Protein AF-W1YJ71-F1 (afdb_monomer_lite)

pLDDT: mean 82.39, std 8.14, range [53.0, 93.75]

Organism: NCBI:txid408170

Foldseek 3Di:
DWDDDPDDFIKDWDWDADPLPRDIDIDIGGPPDDDDDDDDDDADWDWDDDDPQWTWTAGPPPRDIDTDGCSRCPPVVVVRD

Inter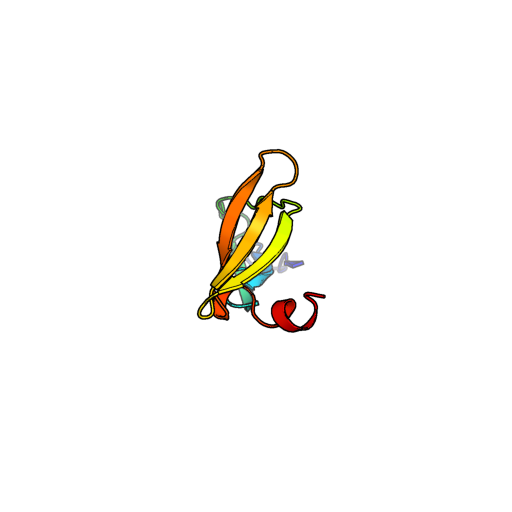Pro domains:
  IPR001059 Translation elongation factor P/YeiP, central [PF01132] (40-80)
  IPR001059 Translation elongation factor P/YeiP, central [SM01185] (42-81)
  IPR001059 Translation elongation factor P/YeiP, central [cd04470] (41-81)
  IPR008991 Translation protein SH3-like domain superfamily [SSF50104] (1-38)
  IPR012340 Nucleic acid-binding, OB-fold [G3DSA:2.40.50.140] (40-81)
  IPR012340 Nucleic acid-binding, OB-fold [SSF50249] (40-80)
  IPR013185 Translation elongation factor, KOW-like [PF08207] (1-35)
  IPR014722 Large ribosomal subunit protein uL2, domain 2 [G3DSA:2.30.30.30] (1-38)
  IPR020599 Translation elongation factor P/YeiP [PTHR30053] (1-80)

Radius of gyration: 19.57 Å; chains: 1; bounding box: 43×20×51 Å

Sequence (81 aa):
QHVKPGKGAAFVRTKMKNLQTGSVVERTFNAGEKVPKAHVDRRRMQYLYESDGAYTFMDNETYDQVELNLEQLGDAKNFLL

Structure (mmCIF, N/CA/C/O backbone):
data_AF-W1YJ71-F1
#
_entry.id   AF-W1YJ71-F1
#
loop_
_atom_site.group_PDB
_atom_site.id
_atom_site.type_symbol
_atom_site.label_atom_id
_atom_site.label_alt_id
_atom_site.label_comp_id
_atom_site.label_asym_id
_atom_site.label_entity_id
_atom_site.label_seq_id
_atom_site.pdbx_PDB_ins_code
_atom_site.Cartn_x
_atom_site.Cartn_y
_atom_site.Cartn_z
_atom_site.occupancy
_atom_site.B_iso_or_equiv
_atom_site.auth_seq_id
_atom_site.auth_comp_id
_atom_site.auth_asym_id
_atom_site.auth_atom_id
_atom_site.pdbx_PDB_model_num
ATOM 1 N N . GLN A 1 1 ? 14.177 -8.813 -17.988 1.00 71.06 1 GLN A N 1
ATOM 2 C CA . GLN A 1 1 ? 15.154 -9.540 -18.825 1.00 71.06 1 GLN A CA 1
ATOM 3 C C . GLN A 1 1 ? 15.842 -8.550 -19.754 1.00 71.06 1 GLN A C 1
ATOM 5 O O . GLN A 1 1 ? 15.153 -7.832 -20.472 1.00 71.06 1 GLN A O 1
ATOM 10 N N . HIS A 1 2 ? 17.173 -8.470 -19.709 1.00 70.50 2 HIS A N 1
ATOM 11 C CA . HIS A 1 2 ? 17.956 -7.649 -20.638 1.00 70.50 2 HIS A CA 1
ATOM 12 C C . HIS A 1 2 ? 18.269 -8.492 -21.882 1.00 70.50 2 HIS A C 1
ATOM 14 O O . HIS A 1 2 ? 18.814 -9.586 -21.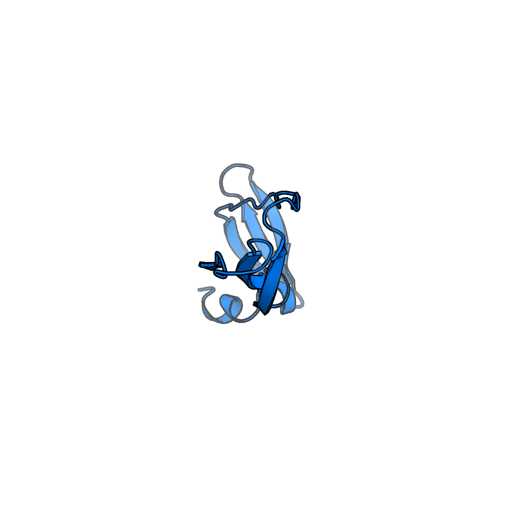743 1.00 70.50 2 HIS A O 1
ATOM 20 N N . VAL A 1 3 ? 17.893 -8.018 -23.074 1.00 68.00 3 VAL A N 1
ATOM 21 C CA . VAL A 1 3 ? 18.106 -8.725 -24.346 1.00 68.00 3 VAL A CA 1
ATOM 22 C C . VAL A 1 3 ? 18.965 -7.863 -25.271 1.00 68.00 3 VAL A C 1
ATOM 24 O O . VAL A 1 3 ? 18.609 -6.727 -25.585 1.00 68.00 3 VAL A O 1
ATOM 27 N N . LYS A 1 4 ? 20.096 -8.418 -25.722 1.00 67.00 4 LYS A N 1
ATOM 28 C CA . LYS A 1 4 ? 20.921 -7.861 -26.803 1.00 67.00 4 LYS A CA 1
ATOM 29 C C . LYS A 1 4 ? 20.715 -8.714 -28.060 1.00 67.00 4 LYS A C 1
ATOM 31 O O . LYS A 1 4 ? 21.302 -9.792 -28.138 1.00 67.00 4 LYS A O 1
ATOM 36 N N . PRO A 1 5 ? 19.870 -8.305 -29.019 1.00 62.94 5 PRO A N 1
ATOM 37 C CA . PRO A 1 5 ? 19.755 -9.035 -30.275 1.00 62.94 5 PRO A CA 1
ATOM 38 C C . PRO A 1 5 ? 21.045 -8.859 -31.091 1.00 62.94 5 PRO A C 1
ATOM 40 O O . PRO A 1 5 ? 21.615 -7.773 -31.124 1.00 62.94 5 PRO A O 1
ATOM 43 N N . GLY A 1 6 ? 21.503 -9.911 -31.778 1.00 64.19 6 GLY A N 1
ATOM 44 C CA . GLY A 1 6 ? 22.720 -9.874 -32.609 1.00 64.19 6 GLY A CA 1
ATOM 45 C C . GLY A 1 6 ? 22.689 -8.849 -33.758 1.00 64.19 6 GLY A C 1
ATOM 46 O O . GLY A 1 6 ? 23.717 -8.593 -34.377 1.00 64.19 6 GLY A O 1
ATOM 47 N N . LYS A 1 7 ? 21.525 -8.239 -34.031 1.00 53.00 7 LYS A N 1
ATOM 48 C CA . LYS A 1 7 ? 21.327 -7.098 -34.934 1.00 53.00 7 LYS A CA 1
ATOM 49 C C . LYS A 1 7 ? 20.150 -6.255 -34.404 1.00 53.00 7 LYS A C 1
ATOM 51 O O . LYS A 1 7 ? 19.013 -6.715 -34.448 1.00 53.00 7 LYS A O 1
ATOM 56 N N . GLY A 1 8 ? 20.412 -5.061 -33.863 1.00 64.50 8 GLY A N 1
ATOM 57 C CA . GLY A 1 8 ? 19.391 -4.147 -33.313 1.00 64.50 8 GLY A CA 1
ATOM 58 C C . GLY A 1 8 ? 19.755 -3.548 -31.948 1.00 64.50 8 GLY A C 1
ATOM 59 O O . GLY A 1 8 ? 20.699 -3.991 -31.297 1.00 64.50 8 GLY A O 1
ATOM 60 N N . ALA A 1 9 ? 19.019 -2.519 -31.516 1.00 69.25 9 ALA A N 1
ATOM 61 C CA . ALA A 1 9 ? 19.239 -1.869 -30.223 1.00 69.25 9 ALA A CA 1
ATOM 62 C C . ALA A 1 9 ? 18.841 -2.788 -29.051 1.00 69.25 9 ALA A C 1
ATOM 64 O O . ALA A 1 9 ? 17.881 -3.555 -29.138 1.00 69.25 9 ALA A O 1
ATOM 65 N N . ALA A 1 1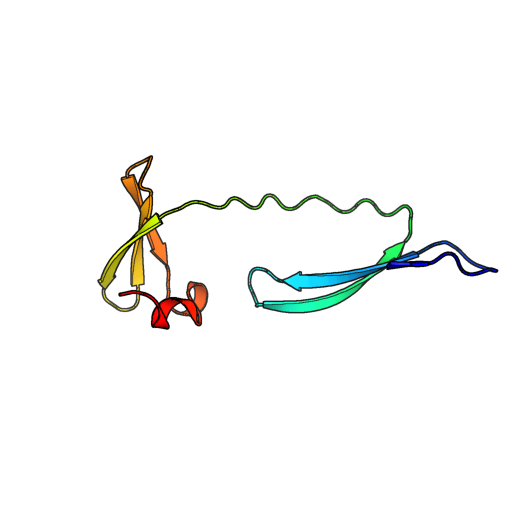0 ? 19.584 -2.706 -27.946 1.00 76.44 10 ALA A N 1
ATOM 66 C CA . ALA A 1 10 ? 19.282 -3.461 -26.735 1.00 76.44 10 ALA A CA 1
ATOM 67 C C . ALA A 1 10 ? 17.971 -2.975 -26.097 1.00 76.44 10 ALA A C 1
ATOM 69 O O . ALA A 1 10 ? 17.709 -1.770 -26.022 1.00 76.44 10 ALA A O 1
ATOM 70 N N . PHE A 1 11 ? 17.175 -3.915 -25.589 1.00 78.06 11 PHE A N 1
ATOM 71 C CA . PHE A 1 11 ? 15.933 -3.612 -24.884 1.00 78.06 11 PHE A CA 1
ATOM 72 C C . PHE A 1 11 ? 15.815 -4.410 -23.585 1.00 78.06 11 PHE A C 1
ATOM 74 O O . PHE A 1 11 ? 16.394 -5.489 -23.412 1.00 78.06 11 PHE A O 1
ATOM 81 N N . VAL A 1 12 ? 15.047 -3.858 -22.652 1.00 82.56 12 VAL A N 1
ATOM 82 C CA . VAL A 1 12 ? 14.733 -4.469 -21.364 1.00 82.56 12 VAL A CA 1
ATOM 83 C C . VAL A 1 12 ? 13.247 -4.770 -21.335 1.00 82.56 12 VAL A C 1
ATOM 85 O O . VAL A 1 12 ? 12.417 -3.870 -21.404 1.00 82.56 12 VAL A O 1
ATOM 88 N N . ARG A 1 13 ? 12.899 -6.047 -21.213 1.00 82.44 13 ARG A N 1
ATOM 89 C CA . ARG A 1 13 ? 11.516 -6.474 -20.999 1.00 82.44 13 ARG A CA 1
ATOM 90 C C . ARG A 1 13 ? 11.273 -6.681 -19.513 1.00 82.44 13 ARG A C 1
ATOM 92 O O . ARG A 1 13 ? 11.982 -7.475 -18.885 1.00 82.44 13 ARG A O 1
ATOM 99 N N . THR A 1 14 ? 10.271 -6.006 -18.967 1.00 85.38 14 THR A N 1
ATOM 100 C CA . THR A 1 14 ? 9.931 -6.073 -17.544 1.00 85.38 14 THR A CA 1
ATOM 101 C C . THR A 1 14 ? 8.449 -6.365 -17.383 1.00 85.38 14 THR A C 1
ATOM 103 O O . THR A 1 14 ? 7.599 -5.684 -17.954 1.00 85.38 14 THR A O 1
ATOM 106 N N . LYS A 1 15 ? 8.146 -7.377 -16.572 1.00 87.44 15 LYS A N 1
ATOM 107 C CA . LYS A 1 15 ? 6.795 -7.662 -16.095 1.00 87.44 15 LYS A CA 1
ATOM 108 C C . LYS A 1 15 ? 6.579 -6.867 -14.810 1.00 87.44 15 LYS A C 1
ATOM 110 O O . LYS A 1 15 ? 7.354 -7.013 -13.869 1.00 87.44 15 LYS A O 1
ATOM 115 N N . MET A 1 16 ? 5.581 -5.995 -14.794 1.00 86.44 16 MET A N 1
ATOM 116 C CA . MET A 1 16 ? 5.294 -5.075 -13.693 1.00 86.44 16 MET A CA 1
ATOM 117 C C . MET A 1 16 ? 3.878 -5.316 -13.188 1.00 86.44 16 MET A C 1
ATOM 119 O O . MET A 1 16 ? 2.962 -5.489 -13.986 1.00 86.44 16 MET A O 1
ATOM 123 N N . LYS A 1 17 ? 3.692 -5.316 -11.869 1.00 84.94 17 LYS A N 1
ATOM 124 C CA . LYS A 1 17 ? 2.367 -5.343 -11.246 1.00 84.94 17 LYS A CA 1
ATOM 125 C C . LYS A 1 17 ? 1.974 -3.916 -10.873 1.00 84.94 17 LYS A C 1
ATOM 127 O O . LYS A 1 17 ? 2.751 -3.226 -10.217 1.00 84.94 17 LYS A O 1
ATOM 132 N N . ASN A 1 18 ? 0.793 -3.481 -11.292 1.00 83.12 18 ASN A N 1
ATOM 133 C CA . ASN A 1 18 ? 0.215 -2.222 -10.851 1.00 83.12 18 ASN A CA 1
ATOM 134 C C . ASN A 1 18 ? -0.158 -2.351 -9.366 1.00 83.12 18 ASN A C 1
ATOM 136 O O . ASN A 1 18 ? -0.877 -3.274 -8.989 1.00 83.12 18 ASN A O 1
ATOM 140 N N . LEU A 1 19 ? 0.357 -1.453 -8.525 1.00 80.75 19 LEU A N 1
ATOM 141 C CA . LEU A 1 19 ? 0.103 -1.479 -7.082 1.00 80.75 19 LEU A CA 1
ATOM 142 C C . LEU A 1 19 ? -1.317 -1.028 -6.709 1.00 80.75 19 LEU A C 1
ATOM 144 O O . LEU A 1 19 ? -1.790 -1.422 -5.654 1.00 80.75 19 LEU A O 1
ATOM 148 N N . GLN A 1 20 ? -1.993 -0.248 -7.558 1.00 79.50 20 GLN A N 1
ATOM 149 C CA . GLN A 1 20 ? -3.366 0.218 -7.331 1.00 79.50 20 GLN A CA 1
ATOM 150 C C . GLN A 1 20 ? -4.402 -0.812 -7.787 1.00 79.50 20 GLN A C 1
ATOM 152 O O . GLN A 1 20 ? -5.365 -1.070 -7.083 1.00 79.50 20 GLN A O 1
ATOM 157 N N . THR A 1 21 ? -4.209 -1.404 -8.970 1.00 81.38 21 THR A N 1
ATOM 158 C CA . THR A 1 21 ? -5.216 -2.295 -9.580 1.00 81.38 21 THR A CA 1
ATOM 159 C C . THR A 1 21 ? -4.855 -3.774 -9.512 1.00 81.38 21 THR A C 1
ATOM 161 O O . THR A 1 21 ? -5.652 -4.627 -9.881 1.00 81.38 21 THR A O 1
ATOM 164 N N . GLY A 1 22 ? -3.626 -4.112 -9.122 1.00 80.19 22 GLY A N 1
ATOM 165 C CA . GLY A 1 22 ? -3.132 -5.488 -9.112 1.00 80.19 22 GLY A CA 1
ATOM 166 C C . GLY A 1 22 ? -2.841 -6.082 -10.497 1.00 80.19 22 GLY A C 1
ATOM 167 O O . GLY A 1 22 ? -2.220 -7.146 -10.569 1.00 80.19 22 GLY A O 1
ATOM 168 N N . SER A 1 23 ? -3.217 -5.405 -11.587 1.00 84.31 23 SER A N 1
ATOM 169 C CA . SER A 1 23 ? -3.001 -5.868 -12.960 1.00 84.31 23 SER A CA 1
ATOM 170 C C . SER A 1 23 ? -1.521 -6.024 -13.282 1.00 84.31 23 SER A C 1
ATOM 172 O O . SER A 1 23 ? -0.698 -5.165 -12.960 1.00 84.31 23 SER A O 1
ATOM 174 N N . VAL A 1 24 ? -1.173 -7.112 -13.966 1.00 88.81 24 VAL A N 1
ATOM 175 C CA . VAL A 1 24 ? 0.203 -7.380 -14.382 1.00 88.81 24 VAL A CA 1
ATOM 176 C C . VAL A 1 24 ? 0.376 -7.018 -15.851 1.00 88.81 24 VAL A C 1
ATOM 178 O O . VAL A 1 24 ? -0.288 -7.581 -16.714 1.00 88.81 24 VAL A O 1
ATOM 181 N N . VAL A 1 25 ? 1.286 -6.089 -16.133 1.00 88.06 25 VAL A N 1
ATOM 182 C CA . VAL A 1 25 ? 1.578 -5.580 -17.474 1.00 88.06 25 VAL A CA 1
ATOM 183 C C . VAL A 1 25 ? 3.014 -5.926 -17.845 1.00 88.06 25 VAL A C 1
ATOM 185 O O . VAL A 1 25 ? 3.944 -5.724 -17.064 1.00 88.06 25 VAL A O 1
ATOM 188 N N . GLU A 1 26 ? 3.211 -6.439 -19.054 1.00 88.56 26 GLU A N 1
ATOM 189 C CA . GLU A 1 26 ? 4.538 -6.606 -19.641 1.00 88.56 26 GLU A CA 1
ATOM 190 C C . GLU A 1 26 ? 4.870 -5.375 -20.487 1.00 88.56 26 GLU A C 1
ATOM 192 O O . GLU A 1 26 ? 4.128 -5.025 -21.403 1.00 88.56 26 GLU A O 1
ATOM 197 N N . ARG A 1 27 ? 5.982 -4.702 -20.178 1.00 84.44 27 ARG A N 1
ATOM 198 C CA . ARG A 1 27 ? 6.446 -3.533 -20.932 1.00 84.44 27 ARG A CA 1
ATOM 199 C C . ARG A 1 27 ? 7.881 -3.735 -21.392 1.00 84.44 27 ARG A C 1
ATOM 201 O O . ARG A 1 27 ? 8.716 -4.270 -20.661 1.00 84.44 27 ARG A O 1
ATOM 208 N N . THR A 1 28 ? 8.156 -3.295 -22.615 1.00 83.25 28 THR A N 1
ATOM 209 C CA . THR A 1 28 ? 9.502 -3.275 -23.188 1.00 83.25 28 THR A CA 1
ATOM 210 C C . THR A 1 28 ? 10.023 -1.844 -23.165 1.00 83.25 28 THR A C 1
ATOM 212 O O . THR A 1 28 ? 9.355 -0.940 -23.658 1.00 83.25 28 THR A O 1
ATOM 215 N N . PHE A 1 29 ? 11.198 -1.654 -22.576 1.00 83.00 29 PHE A N 1
ATOM 216 C CA . PHE A 1 29 ? 11.907 -0.385 -22.473 1.00 83.00 29 PHE A CA 1
ATOM 217 C C . PHE A 1 29 ? 13.142 -0.417 -23.370 1.00 83.00 29 PHE A C 1
ATOM 219 O O . PHE A 1 29 ? 13.849 -1.428 -23.432 1.00 83.00 29 PHE A O 1
ATOM 226 N N . ASN A 1 30 ? 13.439 0.699 -24.028 1.00 81.19 30 ASN A N 1
ATOM 227 C CA . ASN A 1 30 ? 14.719 0.869 -24.710 1.00 81.19 30 ASN A CA 1
ATOM 228 C C . ASN A 1 30 ? 15.838 1.011 -23.665 1.00 81.19 30 ASN A C 1
ATOM 230 O O . ASN A 1 30 ? 1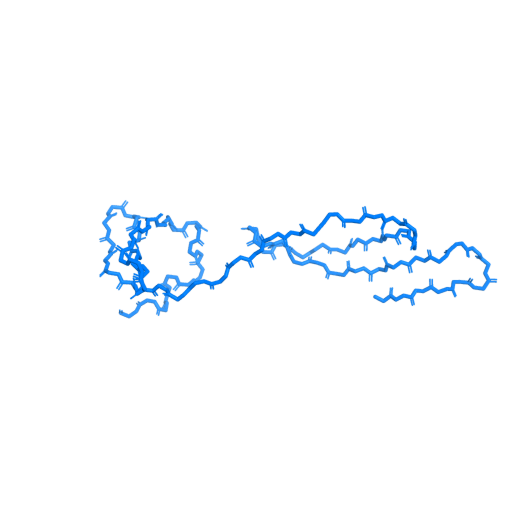5.631 1.633 -22.625 1.00 81.19 30 ASN A O 1
ATOM 234 N N . ALA A 1 31 ? 17.034 0.476 -23.928 1.00 71.12 31 ALA A N 1
ATOM 235 C CA . ALA A 1 31 ? 18.118 0.438 -22.934 1.00 71.12 31 ALA A CA 1
ATOM 236 C C . ALA A 1 31 ? 18.594 1.817 -22.413 1.00 71.12 31 ALA A C 1
ATOM 238 O O . ALA A 1 31 ? 19.271 1.869 -21.390 1.00 71.12 31 ALA A O 1
ATOM 239 N N . GLY A 1 32 ? 18.253 2.919 -23.092 1.00 74.00 32 GLY A N 1
ATOM 240 C CA . GLY A 1 32 ? 18.577 4.291 -22.676 1.00 74.00 32 GLY A CA 1
ATOM 241 C C . GLY A 1 32 ? 17.414 5.087 -22.070 1.00 74.00 32 GLY A C 1
ATOM 242 O O . GLY A 1 32 ? 17.603 6.252 -21.724 1.00 74.00 32 GLY A O 1
ATOM 243 N N . GLU A 1 33 ? 16.213 4.511 -21.965 1.00 77.50 33 GLU A N 1
ATOM 244 C CA . GLU A 1 33 ? 15.035 5.227 -21.464 1.00 77.50 33 GLU A CA 1
ATOM 245 C C . GLU A 1 33 ? 15.112 5.420 -19.941 1.00 77.50 33 GLU A C 1
ATOM 247 O O . GLU A 1 33 ? 15.259 4.461 -19.180 1.00 77.50 33 GLU A O 1
ATOM 252 N N . LYS A 1 34 ? 15.014 6.675 -19.482 1.00 77.12 34 LYS A N 1
ATOM 253 C CA . LYS A 1 34 ? 14.948 6.997 -18.052 1.00 77.12 34 LYS A CA 1
ATOM 254 C C . LYS A 1 34 ? 13.511 6.859 -17.566 1.00 77.12 34 LYS A C 1
ATOM 256 O O . LYS A 1 34 ? 12.630 7.583 -18.018 1.00 77.12 34 LYS A O 1
ATOM 261 N N . VAL A 1 35 ? 13.298 5.971 -16.603 1.00 82.44 35 VAL A N 1
ATOM 262 C CA . VAL A 1 35 ? 12.001 5.780 -15.946 1.00 82.44 35 VAL A CA 1
ATOM 263 C C . VAL A 1 35 ? 12.039 6.463 -14.573 1.00 82.44 35 VAL A C 1
ATOM 265 O O . VAL A 1 35 ? 13.007 6.252 -13.833 1.00 82.44 35 VAL A O 1
ATOM 268 N N . PRO A 1 36 ? 11.036 7.285 -14.208 1.00 83.56 36 PRO A N 1
ATOM 269 C CA . PRO A 1 36 ? 10.966 7.873 -12.876 1.00 83.56 36 PRO A CA 1
ATOM 270 C C . PRO A 1 36 ? 10.779 6.782 -11.817 1.00 83.56 36 PRO A C 1
ATOM 272 O O . PRO A 1 36 ? 10.062 5.801 -12.026 1.00 83.56 36 PRO A O 1
ATOM 275 N N . LYS A 1 37 ? 11.430 6.952 -10.666 1.00 84.44 37 LYS A N 1
ATOM 276 C CA . LYS A 1 37 ? 11.264 6.042 -9.532 1.00 84.44 37 LYS A CA 1
ATOM 277 C C . LYS A 1 37 ? 9.956 6.370 -8.817 1.00 84.44 37 LYS A C 1
ATOM 279 O O . LYS A 1 37 ? 9.714 7.526 -8.486 1.00 84.44 37 LYS A O 1
ATOM 284 N N . ALA A 1 38 ? 9.137 5.355 -8.566 1.00 84.12 38 ALA A N 1
ATOM 285 C CA . ALA A 1 38 ? 7.993 5.487 -7.676 1.00 84.12 38 ALA A CA 1
ATOM 286 C C . ALA A 1 38 ? 8.474 5.458 -6.218 1.00 84.12 38 ALA A C 1
ATOM 288 O O . ALA A 1 38 ? 9.262 4.585 -5.846 1.00 84.12 38 ALA A O 1
ATOM 289 N N . HIS A 1 39 ? 7.990 6.396 -5.407 1.00 85.19 39 HIS A N 1
ATOM 290 C CA . HIS A 1 39 ? 8.149 6.348 -3.958 1.00 85.19 39 HIS A CA 1
ATOM 291 C C . HIS A 1 39 ? 7.039 5.480 -3.373 1.00 85.19 39 HIS A C 1
ATOM 293 O O . HIS A 1 39 ? 5.862 5.708 -3.643 1.00 85.19 39 HIS A O 1
ATOM 299 N N . VAL A 1 40 ? 7.431 4.451 -2.626 1.00 86.12 40 VAL A N 1
ATOM 300 C CA . VAL A 1 40 ? 6.509 3.518 -1.982 1.00 86.12 40 VAL A CA 1
ATOM 301 C C . VAL A 1 40 ? 6.947 3.374 -0.537 1.00 86.12 40 VAL A C 1
ATOM 303 O O . VAL A 1 40 ? 8.019 2.832 -0.269 1.00 86.12 40 VAL A O 1
ATOM 306 N N . ASP A 1 41 ? 6.100 3.840 0.370 1.00 84.31 41 ASP A N 1
ATOM 307 C CA . ASP A 1 41 ? 6.293 3.704 1.806 1.00 84.31 41 ASP A CA 1
ATOM 308 C C . ASP A 1 41 ? 5.460 2.544 2.346 1.00 84.31 41 ASP A C 1
ATOM 310 O O . ASP A 1 41 ? 4.327 2.303 1.925 1.00 84.31 41 ASP A O 1
ATOM 314 N N . ARG A 1 42 ? 6.046 1.801 3.283 1.00 84.06 42 ARG A N 1
ATOM 315 C CA . ARG A 1 42 ? 5.385 0.706 3.992 1.00 84.06 42 ARG A CA 1
ATOM 316 C C . ARG A 1 42 ? 5.377 1.028 5.470 1.00 84.06 42 ARG A C 1
ATOM 318 O O . ARG A 1 42 ? 6.440 1.122 6.074 1.00 84.06 42 ARG A O 1
ATOM 325 N N . ARG A 1 43 ? 4.183 1.145 6.039 1.00 85.12 43 ARG A N 1
ATOM 326 C CA . ARG A 1 43 ? 3.982 1.416 7.463 1.00 85.12 43 ARG A CA 1
ATOM 327 C C . ARG A 1 43 ? 3.217 0.274 8.105 1.00 85.12 43 ARG A C 1
ATOM 329 O O . ARG A 1 43 ? 2.385 -0.362 7.456 1.00 85.12 43 ARG A O 1
ATOM 336 N N . ARG A 1 44 ? 3.539 -0.015 9.364 1.00 86.06 44 ARG A N 1
ATOM 337 C CA . ARG A 1 44 ? 2.804 -0.994 10.169 1.00 86.06 44 ARG A CA 1
ATOM 338 C C . ARG A 1 44 ? 1.718 -0.256 10.931 1.00 86.06 44 ARG A C 1
ATOM 340 O O . ARG A 1 44 ? 2.018 0.466 11.873 1.00 86.06 44 ARG A O 1
ATOM 347 N N . MET A 1 45 ? 0.476 -0.476 10.530 1.00 89.50 45 MET A N 1
ATOM 348 C CA . MET A 1 45 ? -0.684 0.104 11.193 1.00 89.50 45 MET A CA 1
ATOM 349 C C . MET A 1 45 ? -1.470 -0.980 11.928 1.00 89.50 45 MET A C 1
ATOM 351 O O . MET A 1 45 ? -1.467 -2.145 11.523 1.00 89.50 45 MET A O 1
ATOM 355 N N . GLN A 1 46 ? -2.120 -0.593 13.018 1.00 89.62 46 GLN A N 1
ATOM 356 C CA . GLN A 1 46 ? -3.048 -1.415 13.775 1.00 89.62 46 GLN A CA 1
ATOM 357 C C . GLN A 1 46 ? -4.471 -1.163 13.279 1.00 89.62 46 GLN A C 1
ATOM 359 O O . GLN A 1 46 ? -4.894 -0.019 13.156 1.00 89.62 46 GLN A O 1
ATOM 364 N N . TYR A 1 47 ? -5.212 -2.232 13.004 1.00 90.19 47 TYR A N 1
ATOM 365 C CA . TYR A 1 47 ? -6.643 -2.136 12.734 1.00 90.19 47 TYR A CA 1
ATOM 366 C C . TYR A 1 47 ? -7.402 -1.803 14.024 1.00 90.19 47 TYR A C 1
ATOM 368 O O . TYR A 1 47 ? -7.118 -2.398 15.065 1.00 90.19 47 TYR A O 1
ATOM 376 N N . LEU A 1 48 ? -8.334 -0.849 13.957 1.00 90.06 48 LEU A N 1
ATOM 377 C CA . LEU A 1 48 ? -9.137 -0.424 15.105 1.00 90.06 48 LEU A CA 1
ATOM 378 C C . LEU A 1 48 ? -10.574 -0.947 15.024 1.00 90.06 48 LEU A C 1
ATOM 380 O O . LEU A 1 48 ? -10.991 -1.727 15.876 1.00 90.06 48 LEU A O 1
ATOM 384 N N . TYR A 1 49 ? -11.340 -0.488 14.034 1.00 89.44 49 TYR A N 1
ATOM 385 C CA . TYR A 1 49 ? -12.741 -0.858 13.836 1.00 89.44 49 TYR A CA 1
ATOM 386 C C . TYR A 1 49 ? -13.195 -0.538 12.406 1.00 89.44 49 TYR A C 1
ATOM 388 O O . TYR A 1 49 ? -12.506 0.157 11.655 1.00 89.44 49 TYR A O 1
ATOM 396 N N . GLU A 1 50 ? -14.376 -1.039 12.051 1.00 89.19 50 GLU A N 1
ATOM 397 C CA . GLU A 1 50 ? -15.099 -0.697 10.828 1.00 89.19 50 GLU A CA 1
ATOM 398 C C . GLU A 1 50 ? -16.338 0.132 11.199 1.00 89.19 50 GLU A C 1
ATOM 400 O O . GLU A 1 50 ? -17.062 -0.229 12.129 1.00 89.19 50 GLU A O 1
ATOM 405 N N . SER A 1 51 ? -16.593 1.221 10.471 1.00 86.44 51 SER A N 1
ATOM 406 C CA . SER A 1 51 ? -17.847 1.984 10.539 1.00 86.44 51 SER A CA 1
ATOM 407 C C . SER A 1 51 ? -18.327 2.297 9.131 1.00 86.44 51 SER A C 1
ATOM 409 O O . SER A 1 51 ? -17.568 2.822 8.325 1.00 86.44 51 SER A O 1
ATOM 411 N N . ASP A 1 52 ? -19.583 1.971 8.824 1.00 85.31 52 ASP A N 1
ATOM 412 C CA . ASP A 1 52 ? -20.245 2.340 7.560 1.00 85.31 52 ASP A CA 1
ATOM 413 C C . ASP A 1 52 ? -19.454 1.979 6.280 1.00 85.31 52 ASP A C 1
ATOM 415 O O . ASP A 1 52 ? -19.526 2.667 5.262 1.00 85.31 52 ASP A O 1
ATOM 419 N N . GLY A 1 53 ? -18.693 0.877 6.312 1.00 83.31 53 GLY A N 1
ATOM 420 C CA . GLY A 1 53 ? -17.866 0.418 5.189 1.00 83.31 53 GLY A CA 1
ATOM 421 C C . GLY A 1 53 ? -16.500 1.108 5.058 1.00 83.31 53 GLY A C 1
ATOM 422 O O . GLY A 1 53 ? -15.781 0.845 4.086 1.00 83.31 53 GLY A O 1
ATOM 423 N N . ALA A 1 54 ? -16.130 1.954 6.022 1.00 88.75 54 ALA A N 1
ATOM 424 C CA . ALA A 1 54 ? -14.784 2.478 6.217 1.00 88.75 54 ALA A CA 1
ATOM 425 C C . ALA A 1 54 ? -14.051 1.683 7.309 1.00 88.75 54 ALA A C 1
ATOM 427 O O . ALA A 1 54 ? -14.593 1.406 8.378 1.00 88.75 54 ALA A O 1
ATOM 428 N N . TYR A 1 55 ? -12.805 1.317 7.026 1.00 90.38 55 TYR A N 1
ATOM 429 C CA . TYR A 1 55 ? -11.915 0.563 7.902 1.00 90.38 55 TYR A CA 1
ATOM 430 C C . TYR A 1 55 ? -10.855 1.500 8.466 1.00 90.38 55 TYR A C 1
ATOM 432 O O . TYR A 1 55 ? -10.032 2.027 7.713 1.00 90.38 55 TYR A O 1
ATOM 440 N N . THR A 1 56 ? -10.848 1.681 9.783 1.00 91.81 56 THR A N 1
ATOM 441 C CA . THR A 1 56 ? -9.924 2.601 10.449 1.00 91.81 56 THR A CA 1
ATOM 442 C C . THR A 1 56 ? -8.662 1.876 10.897 1.00 91.81 56 THR A C 1
ATOM 444 O O . THR A 1 56 ? -8.711 0.872 11.615 1.00 91.81 56 THR A O 1
ATOM 447 N N . PHE A 1 57 ? -7.515 2.425 10.506 1.00 92.12 57 PHE A N 1
ATOM 448 C CA . PHE A 1 57 ? -6.184 1.971 10.890 1.00 92.12 57 PHE A CA 1
ATOM 449 C C . PHE A 1 57 ? -5.448 3.077 11.627 1.00 92.12 57 PHE A C 1
ATOM 451 O O . PHE A 1 57 ? -5.593 4.244 11.286 1.00 92.12 57 PHE A O 1
ATOM 458 N N . MET A 1 58 ? -4.624 2.715 12.602 1.00 93.75 58 MET A N 1
ATOM 459 C CA . MET A 1 58 ? -3.798 3.648 13.357 1.00 93.75 58 MET A CA 1
ATOM 460 C C . MET A 1 58 ? -2.323 3.301 13.204 1.00 93.75 58 MET A C 1
ATOM 462 O O . MET A 1 58 ? -1.927 2.147 13.362 1.00 93.75 58 MET A O 1
ATOM 466 N N . ASP A 1 59 ? -1.495 4.292 12.905 1.00 91.56 59 ASP A N 1
ATOM 467 C CA . ASP A 1 59 ? -0.044 4.149 12.930 1.00 91.56 59 ASP A CA 1
ATOM 468 C C . ASP A 1 59 ? 0.444 3.988 14.383 1.00 91.56 59 ASP A C 1
ATOM 470 O O . ASP A 1 59 ? 0.102 4.786 15.252 1.00 91.56 59 ASP A O 1
ATOM 474 N N . ASN A 1 60 ? 1.233 2.948 14.668 1.00 87.94 60 ASN A N 1
ATOM 475 C CA . ASN A 1 60 ? 1.693 2.665 16.036 1.00 87.94 60 ASN A CA 1
ATOM 476 C C . ASN A 1 60 ? 2.809 3.607 16.518 1.00 87.94 60 ASN A C 1
ATOM 478 O O . ASN A 1 60 ? 3.126 3.613 17.707 1.00 87.94 60 ASN A O 1
ATOM 482 N N . GLU A 1 61 ? 3.446 4.351 15.612 1.00 89.50 61 GLU A N 1
ATOM 483 C CA . GLU A 1 61 ? 4.528 5.277 15.943 1.00 89.50 61 GLU A CA 1
ATOM 484 C C . GLU A 1 61 ? 3.995 6.698 16.131 1.00 89.50 61 GLU A C 1
ATOM 486 O O . GLU A 1 61 ? 4.379 7.372 17.088 1.00 89.50 61 GLU A O 1
ATOM 491 N N . THR A 1 62 ? 3.101 7.155 15.248 1.00 92.69 62 THR A N 1
ATOM 492 C CA . THR A 1 62 ? 2.579 8.535 15.288 1.00 92.69 62 THR A CA 1
ATOM 493 C C . THR A 1 62 ? 1.181 8.660 15.880 1.00 92.69 62 THR A C 1
ATOM 495 O O . THR A 1 62 ? 0.773 9.772 16.209 1.00 92.69 62 THR A O 1
ATOM 498 N N . TYR A 1 63 ? 0.456 7.548 16.047 1.00 89.56 63 TYR A N 1
ATOM 499 C CA . TYR A 1 63 ? -0.965 7.518 16.417 1.00 89.56 63 TYR A CA 1
ATOM 500 C C . TYR A 1 63 ? -1.890 8.208 15.399 1.00 89.56 63 TYR A C 1
ATOM 502 O O . TYR A 1 63 ? -3.054 8.475 15.703 1.00 89.56 63 TYR A O 1
ATOM 510 N N . ASP A 1 64 ? -1.404 8.465 14.178 1.00 91.12 64 ASP A N 1
ATOM 511 C CA . ASP A 1 64 ? -2.239 8.952 13.081 1.00 91.12 64 ASP A CA 1
ATOM 512 C C . ASP A 1 64 ? -3.237 7.880 12.658 1.00 91.12 64 ASP A C 1
ATOM 514 O O . ASP A 1 64 ? -2.873 6.718 12.461 1.00 91.12 64 ASP A O 1
ATOM 518 N N . GLN A 1 65 ? -4.489 8.289 12.473 1.00 90.62 65 GLN A N 1
ATOM 519 C CA . GLN A 1 65 ? -5.553 7.415 11.999 1.00 90.62 65 GLN A CA 1
ATOM 520 C C . GLN A 1 65 ? -5.818 7.648 10.516 1.00 90.62 65 GLN A C 1
ATOM 522 O O . GLN A 1 65 ? -5.822 8.782 10.035 1.00 90.62 65 GLN A O 1
ATOM 527 N N . VAL A 1 66 ? -6.042 6.560 9.792 1.00 91.19 66 VAL A N 1
ATOM 528 C CA . VAL A 1 66 ? -6.330 6.566 8.364 1.00 91.19 66 VAL A CA 1
ATOM 529 C C . VAL A 1 66 ? -7.507 5.645 8.106 1.00 91.19 66 VAL A C 1
ATOM 531 O O . VAL A 1 66 ? -7.519 4.497 8.551 1.00 91.19 66 VAL A O 1
ATOM 534 N N . GLU A 1 67 ? -8.485 6.149 7.370 1.00 91.50 67 GLU A N 1
ATOM 535 C CA . GLU A 1 67 ? -9.655 5.387 6.955 1.00 91.50 67 GLU A CA 1
ATOM 536 C C . GLU A 1 67 ? -9.441 4.867 5.535 1.00 91.50 67 GLU A C 1
ATOM 538 O O . GLU A 1 67 ? -9.057 5.614 4.631 1.00 91.50 67 GLU A O 1
ATOM 543 N N . LEU A 1 68 ? -9.675 3.572 5.339 1.00 88.69 68 LEU A N 1
ATOM 544 C CA . LEU A 1 68 ? -9.604 2.913 4.042 1.00 88.69 68 LEU A CA 1
ATOM 545 C C . LEU A 1 68 ? -10.961 2.320 3.684 1.00 88.69 68 LEU A C 1
ATOM 547 O O . LEU A 1 68 ? -11.661 1.776 4.533 1.00 88.69 68 LEU A O 1
ATOM 551 N N . ASN A 1 69 ? -11.328 2.387 2.411 1.00 88.88 69 ASN A N 1
ATOM 552 C CA . ASN A 1 69 ? -12.556 1.772 1.924 1.00 88.88 69 ASN A CA 1
ATOM 553 C C . ASN A 1 69 ? -12.340 0.300 1.516 1.00 88.88 69 ASN A C 1
ATOM 555 O O . ASN A 1 69 ? -11.213 -0.189 1.387 1.00 88.88 69 ASN A O 1
ATOM 559 N N . LEU A 1 70 ? -13.447 -0.412 1.282 1.00 83.38 70 LEU A N 1
ATOM 560 C CA . LEU A 1 70 ? -13.435 -1.820 0.872 1.00 83.38 70 LEU A CA 1
ATOM 561 C C . LEU A 1 70 ? -12.599 -2.069 -0.401 1.00 83.38 70 LEU A C 1
ATOM 563 O O . LEU A 1 70 ? -11.889 -3.070 -0.490 1.00 83.38 70 LEU A O 1
ATOM 567 N N . GLU A 1 71 ? -12.661 -1.159 -1.377 1.00 83.75 71 GLU A N 1
ATOM 568 C CA . GLU A 1 71 ? -11.923 -1.277 -2.643 1.00 83.7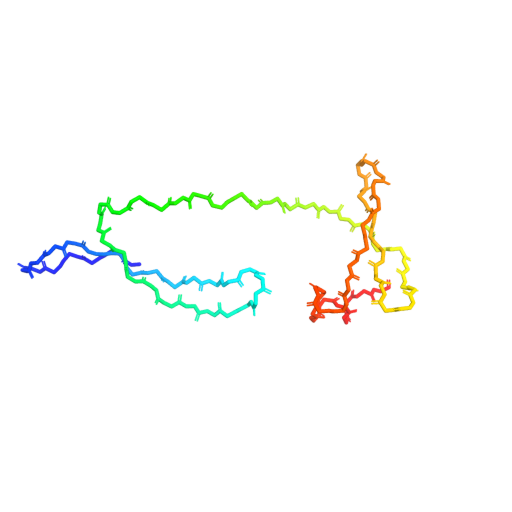5 71 GLU A CA 1
ATOM 569 C C . GLU A 1 71 ? -10.405 -1.171 -2.442 1.00 83.75 71 GLU A C 1
ATOM 571 O O . GLU A 1 71 ? -9.640 -1.865 -3.109 1.00 83.75 71 GLU A O 1
ATOM 576 N N . GLN A 1 72 ? -9.963 -0.335 -1.500 1.00 83.75 72 GLN A N 1
ATOM 577 C CA . GLN A 1 72 ? -8.555 -0.161 -1.144 1.00 83.75 72 GLN A CA 1
ATOM 578 C C . GLN A 1 72 ? -8.003 -1.353 -0.357 1.00 83.75 72 GLN A C 1
ATOM 580 O O . GLN A 1 72 ? -6.827 -1.688 -0.511 1.00 83.75 72 GLN A O 1
ATOM 585 N N . LEU A 1 73 ? -8.828 -2.000 0.473 1.00 82.44 73 LEU A N 1
ATOM 586 C CA . LEU A 1 73 ? -8.427 -3.205 1.200 1.00 82.44 73 LEU A CA 1
ATOM 587 C C . LEU A 1 73 ? -8.369 -4.450 0.318 1.00 82.44 73 LEU A C 1
ATOM 589 O O . LEU A 1 73 ? -7.509 -5.311 0.526 1.00 82.44 73 LEU A O 1
ATOM 593 N N . GLY A 1 74 ? -9.305 -4.575 -0.624 1.00 82.38 74 GLY A N 1
ATOM 594 C CA . GLY A 1 74 ? -9.474 -5.786 -1.418 1.00 82.38 74 GLY A CA 1
ATOM 595 C C . GLY A 1 74 ? -9.572 -7.034 -0.534 1.00 82.38 74 GLY A C 1
ATOM 596 O O . GLY A 1 74 ? -10.307 -7.069 0.454 1.00 82.38 74 GLY A O 1
ATOM 597 N N . ASP A 1 75 ? -8.783 -8.058 -0.860 1.00 78.75 75 ASP A N 1
ATOM 598 C CA . ASP A 1 75 ? -8.793 -9.346 -0.155 1.00 78.75 75 ASP A CA 1
ATOM 599 C C . ASP A 1 75 ? -8.285 -9.272 1.297 1.00 78.75 75 ASP A C 1
ATOM 601 O O . ASP A 1 75 ? -8.540 -10.189 2.081 1.00 78.75 75 ASP A O 1
ATOM 605 N N . ALA A 1 76 ? -7.577 -8.199 1.678 1.00 79.31 76 ALA A N 1
ATOM 606 C CA . ALA A 1 76 ? -6.987 -8.060 3.011 1.00 79.31 76 ALA A CA 1
ATOM 607 C C . ALA A 1 76 ? -8.042 -7.962 4.124 1.00 79.31 76 ALA A C 1
ATOM 609 O O . ALA A 1 76 ? -7.765 -8.365 5.253 1.00 79.31 76 ALA A O 1
ATOM 610 N N . LYS A 1 77 ? -9.263 -7.507 3.800 1.00 77.56 77 LYS A N 1
ATOM 611 C CA . LYS A 1 77 ? -10.405 -7.471 4.730 1.00 77.56 77 LYS A CA 1
ATOM 612 C C . LYS A 1 77 ? -10.651 -8.825 5.399 1.00 77.56 77 LYS A C 1
ATOM 614 O O . LYS A 1 77 ? -10.951 -8.873 6.584 1.00 77.56 77 LYS A O 1
ATOM 619 N N . ASN A 1 78 ? -10.504 -9.922 4.655 1.00 77.62 78 ASN A N 1
ATOM 620 C CA . ASN A 1 78 ? -10.813 -11.269 5.146 1.00 77.62 78 ASN A CA 1
ATOM 621 C C . ASN A 1 78 ? -9.830 -11.772 6.218 1.00 77.62 78 ASN A C 1
ATOM 623 O O . ASN A 1 78 ? -10.039 -12.840 6.786 1.00 77.62 78 ASN A O 1
ATOM 627 N N . PHE A 1 79 ? -8.749 -11.029 6.464 1.00 76.88 79 PHE A N 1
ATOM 628 C CA . PHE A 1 79 ? -7.693 -11.373 7.414 1.00 76.88 79 PHE A CA 1
ATOM 629 C C . PHE A 1 79 ? -7.603 -10.38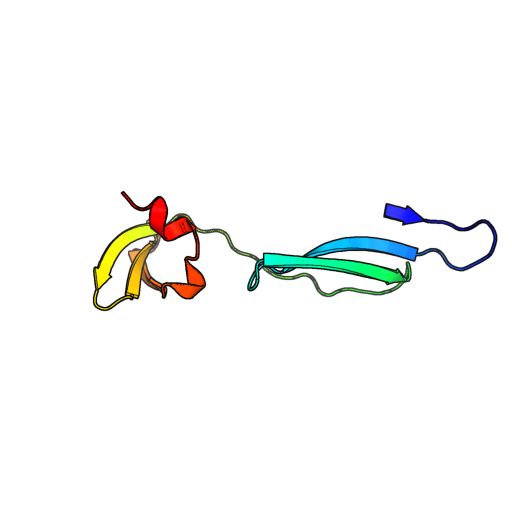5 8.585 1.00 76.88 79 PHE A C 1
ATOM 631 O O . PHE A 1 79 ? -6.689 -10.505 9.401 1.00 76.88 79 PHE A O 1
ATOM 638 N N . LEU A 1 80 ? -8.518 -9.414 8.668 1.00 77.31 80 LEU A N 1
ATOM 639 C CA . LEU A 1 80 ? -8.663 -8.563 9.845 1.00 77.31 80 LEU A CA 1
ATOM 640 C C . LEU A 1 80 ? -9.409 -9.365 10.922 1.00 77.31 80 LEU A C 1
ATOM 642 O O . LEU A 1 80 ? -10.554 -9.763 10.711 1.00 77.31 80 LEU A O 1
ATOM 646 N N . LEU A 1 81 ? -8.708 -9.655 12.021 1.00 61.56 81 LEU A N 1
ATOM 647 C CA . LEU A 1 81 ? -9.202 -10.377 13.199 1.00 61.56 81 LEU A CA 1
ATOM 648 C C . LEU A 1 81 ? -9.722 -9.407 14.259 1.00 61.56 81 LEU A C 1
ATOM 650 O O . LEU A 1 81 ? -9.070 -8.354 14.445 1.00 61.56 81 LEU A O 1
#

Secondary structure (DSSP, 8-state):
-EE--SSS--EEEEEEE-TTT--EEEEEEETTPPPPPPP-----EEEEEEETTEEEEEETTT--EEEEEHHHHGGGGGG--